Protein AF-A0A8J2Z0X7-F1 (afdb_monomer)

Mean predicted aligned error: 6.53 Å

Foldseek 3Di:
DDPQDCLHLVVLLVQLVVLQVQLVVPPDPVSNVVSLLSNLCSVLSNDPDQQDLVNLVVSCVVVVHDHDSVSSRSSNVNNNCVNVPD

Sequence (86 a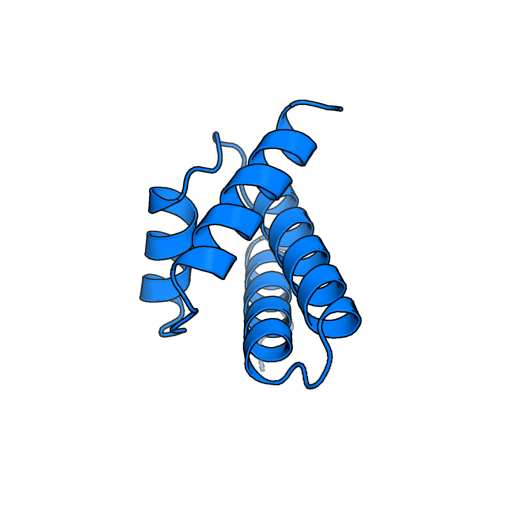a):
MAHAAPGSEVGKIAAYANAINAVNTARTVAERDQAITNAAAALAAASNKGISTTTVNAVNDRLGISVAPAAAIAIAGQASAIQTGR

Secondary structure (DSSP, 8-state):
-----TTSHHHHHHHHHHHHHHHHH--SHHHHHHHHHHHHHHHHHH-SS---HHHHHHHHHHHT----HHHHHHHHHHHHHHHHT-

Radius of gyration: 12.1 Å; Cα contacts (8 Å, |Δi|>4): 98; chains: 1; bounding box: 37×22×32 Å

Structure (mmCIF, N/CA/C/O backbone):
data_AF-A0A8J2Z0X7-F1
#
_entry.id   AF-A0A8J2Z0X7-F1
#
loop_
_atom_site.group_PDB
_atom_site.id
_atom_site.type_symbol
_atom_site.lab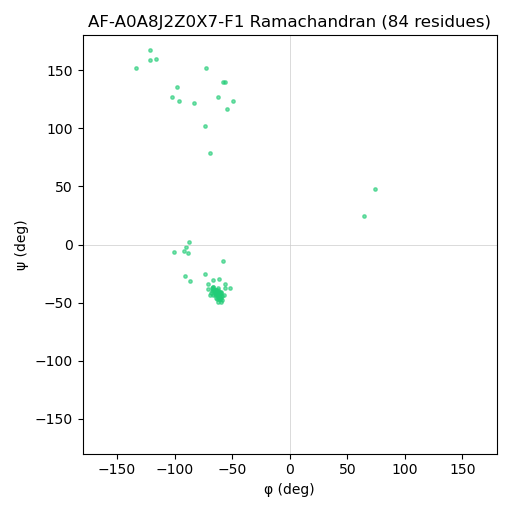el_atom_id
_atom_site.label_alt_id
_atom_site.label_comp_id
_atom_site.label_asym_id
_atom_site.label_entity_id
_atom_site.label_seq_id
_atom_site.pdbx_PDB_ins_code
_atom_site.Cartn_x
_atom_site.Cartn_y
_atom_site.Cartn_z
_atom_site.occupancy
_atom_site.B_iso_or_equiv
_atom_site.auth_seq_id
_atom_site.auth_comp_id
_atom_site.auth_asym_id
_atom_site.auth_atom_id
_atom_site.pdbx_PDB_model_num
ATOM 1 N N . MET A 1 1 ? -26.140 4.226 1.249 1.00 41.47 1 MET A N 1
ATOM 2 C CA . MET A 1 1 ? -24.769 4.237 0.699 1.00 41.47 1 MET A CA 1
ATOM 3 C C . MET A 1 1 ? -23.900 4.949 1.719 1.00 41.47 1 MET A C 1
ATOM 5 O O . MET A 1 1 ? -24.135 6.119 1.981 1.00 41.47 1 MET A O 1
ATOM 9 N N . ALA A 1 2 ? -23.051 4.212 2.434 1.00 43.50 2 ALA A N 1
ATOM 10 C CA . ALA A 1 2 ? -22.305 4.749 3.566 1.00 43.50 2 ALA A CA 1
ATOM 11 C C . ALA A 1 2 ? -21.193 5.670 3.052 1.00 43.50 2 ALA A C 1
ATOM 13 O O . ALA A 1 2 ? -20.164 5.206 2.569 1.00 43.50 2 ALA A O 1
ATOM 14 N N . HIS A 1 3 ? -21.424 6.978 3.140 1.00 42.59 3 HIS A N 1
ATOM 15 C CA . HIS A 1 3 ? -20.395 7.995 2.975 1.00 42.59 3 HIS A CA 1
ATOM 16 C C . HIS A 1 3 ? -19.456 7.896 4.182 1.00 42.59 3 HIS A C 1
ATOM 18 O O . HIS A 1 3 ? -19.605 8.633 5.154 1.00 42.59 3 HIS A O 1
ATOM 24 N N . ALA A 1 4 ? -18.542 6.920 4.173 1.00 41.75 4 ALA A N 1
ATOM 25 C CA . ALA A 1 4 ? -17.446 6.887 5.131 1.00 41.75 4 ALA A CA 1
ATOM 26 C C . ALA A 1 4 ? -16.730 8.234 5.014 1.00 41.75 4 ALA A C 1
ATOM 28 O O . ALA A 1 4 ? -16.256 8.585 3.932 1.00 41.75 4 ALA A O 1
ATOM 29 N N . ALA A 1 5 ? -16.745 9.029 6.086 1.00 46.47 5 ALA A N 1
ATOM 30 C CA . ALA A 1 5 ? -16.170 10.360 6.032 1.00 46.47 5 ALA A CA 1
ATOM 31 C C . ALA A 1 5 ? -14.698 10.239 5.595 1.00 46.47 5 ALA A C 1
ATOM 33 O O . ALA A 1 5 ? -14.008 9.325 6.058 1.00 46.47 5 ALA A O 1
ATOM 34 N N . PRO A 1 6 ? -14.193 11.135 4.729 1.00 51.25 6 PRO A N 1
ATOM 35 C CA . PRO A 1 6 ? -12.832 11.043 4.195 1.00 51.25 6 PRO A CA 1
ATOM 36 C C . PRO A 1 6 ? -11.732 11.034 5.276 1.00 51.25 6 PRO A C 1
ATOM 38 O O . PRO A 1 6 ? -10.603 10.652 4.988 1.00 51.25 6 PRO A O 1
ATOM 41 N N . GLY A 1 7 ? -12.056 11.400 6.525 1.00 53.56 7 GLY A N 1
ATOM 42 C CA . GLY A 1 7 ? -11.166 11.306 7.689 1.00 53.56 7 GLY A CA 1
ATOM 43 C C . GLY A 1 7 ? -11.391 10.109 8.627 1.00 53.56 7 GLY A C 1
ATOM 44 O O . GLY A 1 7 ? -10.605 9.926 9.556 1.00 53.56 7 GLY A O 1
ATOM 45 N N . SER A 1 8 ? -12.433 9.295 8.431 1.00 57.88 8 SER A N 1
ATOM 46 C CA . SER A 1 8 ? -12.702 8.115 9.266 1.00 57.88 8 SER A CA 1
ATOM 47 C C . SER A 1 8 ? -11.705 6.990 8.975 1.00 57.88 8 SER A C 1
ATOM 49 O O . SER A 1 8 ? -11.231 6.854 7.849 1.00 57.88 8 SER A O 1
ATOM 51 N N . GLU A 1 9 ? -11.430 6.126 9.956 1.00 64.44 9 GLU A N 1
ATOM 52 C CA . GLU A 1 9 ? -10.550 4.952 9.785 1.00 64.44 9 GLU A CA 1
ATOM 53 C C . GLU A 1 9 ? -10.952 4.090 8.576 1.00 64.44 9 GLU A C 1
ATOM 55 O O . GLU A 1 9 ? -10.096 3.648 7.813 1.00 64.44 9 GLU A O 1
ATOM 60 N N . VAL A 1 10 ? -12.257 3.954 8.322 1.00 69.81 10 VAL A N 1
ATOM 61 C CA . VAL A 1 10 ? -12.798 3.267 7.137 1.00 69.81 10 VAL A CA 1
ATOM 62 C C . VAL A 1 10 ? -12.416 3.974 5.828 1.00 69.81 10 VAL A C 1
ATOM 64 O O . VAL A 1 10 ? -12.074 3.310 4.855 1.00 69.81 10 VAL A O 1
ATOM 67 N N . GLY A 1 11 ? -12.415 5.311 5.798 1.00 69.69 11 GLY A N 1
ATOM 68 C CA . GLY A 1 11 ? -11.989 6.098 4.636 1.00 69.69 11 GLY A CA 1
ATOM 69 C C . GLY A 1 11 ? -10.492 5.957 4.349 1.00 69.69 11 GLY A C 1
ATOM 70 O O . GLY A 1 11 ? -10.093 5.840 3.192 1.00 69.69 11 GLY A O 1
ATOM 71 N N . LYS A 1 12 ? -9.664 5.866 5.397 1.00 72.44 12 LYS A N 1
ATOM 72 C CA . LYS A 1 12 ? -8.217 5.623 5.265 1.00 72.44 12 LYS A CA 1
ATOM 73 C C . LYS A 1 12 ? -7.915 4.216 4.739 1.00 72.44 12 LYS A C 1
ATOM 75 O O . LYS A 1 12 ? -7.060 4.054 3.872 1.00 72.44 12 LYS A O 1
ATOM 80 N N . ILE A 1 13 ? -8.656 3.207 5.202 1.00 77.50 13 ILE A N 1
ATOM 81 C CA . ILE A 1 13 ? -8.549 1.832 4.689 1.00 77.50 13 ILE A CA 1
ATOM 82 C C . ILE A 1 13 ? -9.060 1.744 3.240 1.00 77.50 13 ILE A C 1
ATOM 84 O O . ILE A 1 13 ? -8.453 1.063 2.417 1.00 77.50 13 ILE A O 1
ATOM 88 N N . ALA A 1 14 ? -10.123 2.472 2.888 1.00 80.12 14 ALA A N 1
ATOM 89 C CA . ALA A 1 14 ? -10.593 2.558 1.504 1.00 80.12 14 ALA A CA 1
ATOM 90 C C . ALA A 1 14 ? -9.560 3.236 0.582 1.00 80.12 14 ALA A C 1
ATOM 92 O O . ALA A 1 14 ? -9.342 2.782 -0.542 1.00 80.12 14 ALA A O 1
ATOM 93 N N . ALA A 1 15 ? -8.876 4.282 1.061 1.00 82.50 15 ALA A N 1
ATOM 94 C CA . ALA A 1 15 ? -7.769 4.908 0.340 1.00 82.50 15 ALA A CA 1
ATOM 95 C C . ALA A 1 15 ? -6.608 3.926 0.119 1.00 82.50 15 ALA A C 1
ATOM 97 O O . ALA A 1 15 ? -6.080 3.840 -0.990 1.00 82.50 15 ALA A O 1
ATOM 98 N N . TYR A 1 16 ? -6.269 3.130 1.138 1.00 83.81 16 TYR A N 1
ATOM 99 C CA . TYR A 1 16 ? -5.292 2.050 1.015 1.00 83.81 16 TYR A CA 1
ATOM 100 C C . TYR A 1 16 ? -5.709 1.012 -0.040 1.00 83.81 16 TYR A C 1
ATOM 102 O O . TYR A 1 16 ? -4.929 0.708 -0.938 1.00 83.81 16 TYR A O 1
ATOM 110 N N . ALA A 1 17 ? -6.952 0.524 0.004 1.00 84.06 17 ALA A N 1
ATOM 111 C CA . ALA A 1 17 ? -7.473 -0.440 -0.968 1.00 84.06 17 ALA A CA 1
ATOM 112 C C . ALA A 1 17 ? -7.382 0.079 -2.417 1.00 84.06 17 ALA A C 1
ATOM 114 O O . ALA A 1 17 ? -6.946 -0.639 -3.318 1.00 84.06 17 ALA A O 1
ATOM 115 N N . ASN A 1 18 ? -7.735 1.349 -2.638 1.00 84.88 18 ASN A N 1
ATOM 116 C CA . ASN A 1 18 ? -7.593 1.998 -3.943 1.00 84.88 18 ASN A CA 1
ATOM 117 C C . ASN A 1 18 ? -6.129 2.104 -4.384 1.00 84.88 18 ASN A C 1
ATOM 119 O O . ASN A 1 18 ? -5.824 1.857 -5.551 1.00 84.88 18 ASN A O 1
ATOM 123 N N . ALA A 1 19 ? -5.217 2.423 -3.463 1.00 85.56 19 ALA A N 1
ATOM 124 C CA . ALA A 1 19 ? -3.794 2.487 -3.763 1.00 85.56 19 ALA A CA 1
ATOM 125 C C . ALA A 1 19 ? -3.225 1.109 -4.143 1.00 85.56 19 ALA A C 1
ATOM 127 O O . ALA A 1 19 ? -2.493 1.016 -5.124 1.00 85.56 19 ALA A O 1
ATOM 128 N N . ILE A 1 20 ? -3.617 0.023 -3.464 1.00 86.12 20 ILE A N 1
ATOM 129 C CA . ILE A 1 20 ? -3.192 -1.339 -3.844 1.00 86.12 20 ILE A CA 1
ATOM 130 C C . ILE A 1 20 ? -3.746 -1.746 -5.212 1.00 86.12 20 ILE A C 1
ATOM 132 O O . ILE A 1 20 ? -3.027 -2.340 -6.015 1.00 86.12 20 ILE A O 1
ATOM 136 N N . ASN A 1 21 ? -4.993 -1.387 -5.524 1.00 86.38 21 ASN A N 1
ATOM 137 C CA . ASN A 1 21 ? -5.521 -1.596 -6.872 1.00 86.38 21 ASN A CA 1
ATOM 138 C C . ASN A 1 21 ? -4.683 -0.852 -7.919 1.00 86.38 21 ASN A C 1
ATOM 140 O O . ASN A 1 21 ? -4.326 -1.448 -8.933 1.00 86.38 21 ASN A O 1
ATOM 144 N N . ALA A 1 22 ? -4.274 0.389 -7.638 1.00 86.19 22 ALA A N 1
ATOM 145 C CA . ALA A 1 22 ? -3.371 1.135 -8.511 1.00 86.19 22 ALA A CA 1
ATOM 146 C C . ALA A 1 22 ? -1.995 0.458 -8.663 1.00 86.19 22 ALA A C 1
ATOM 148 O 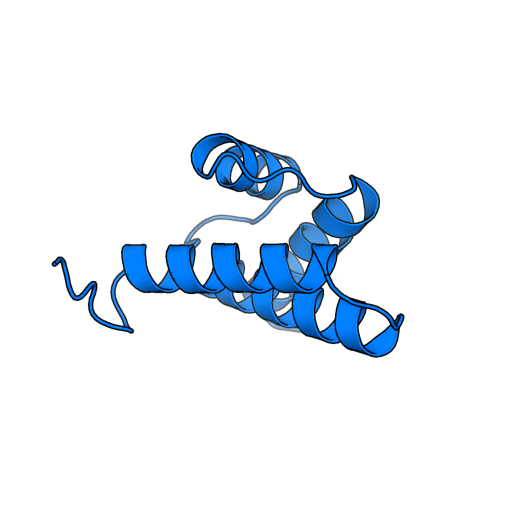O . ALA A 1 22 ? -1.472 0.423 -9.774 1.00 86.19 22 ALA A O 1
ATOM 149 N N . VAL A 1 23 ? -1.440 -0.152 -7.602 1.00 86.00 23 VAL A N 1
ATOM 150 C CA . VAL A 1 23 ? -0.201 -0.959 -7.678 1.00 86.00 23 VAL A CA 1
ATOM 151 C C . VAL A 1 23 ? -0.363 -2.117 -8.665 1.00 86.00 23 VAL A C 1
ATOM 153 O O . VAL A 1 23 ? 0.528 -2.358 -9.483 1.00 86.00 23 VAL A O 1
ATOM 156 N N . ASN A 1 24 ? -1.502 -2.811 -8.615 1.00 84.88 24 ASN A N 1
ATOM 157 C CA . ASN A 1 24 ? -1.795 -3.948 -9.488 1.00 84.88 24 ASN A CA 1
ATOM 158 C C . ASN A 1 24 ? -2.051 -3.529 -10.946 1.00 84.88 24 ASN A C 1
ATOM 160 O O . ASN A 1 24 ? -1.681 -4.259 -11.865 1.00 84.88 24 ASN A O 1
ATOM 164 N N . THR A 1 25 ? -2.647 -2.355 -11.177 1.00 87.06 25 THR A N 1
ATOM 165 C CA . THR A 1 25 ? -2.944 -1.845 -12.527 1.00 87.06 25 THR A CA 1
ATOM 166 C C . THR A 1 25 ? -1.840 -0.966 -13.123 1.00 87.06 25 THR A C 1
ATOM 168 O O . THR A 1 25 ? -1.949 -0.562 -14.282 1.00 87.06 25 THR A O 1
ATOM 171 N N . ALA A 1 26 ? -0.792 -0.646 -12.356 1.00 87.06 26 ALA A N 1
ATOM 172 C CA . ALA A 1 26 ? 0.305 0.214 -12.790 1.00 87.06 26 ALA A CA 1
ATOM 173 C C . ALA A 1 26 ? 1.068 -0.394 -13.975 1.00 87.06 26 ALA A C 1
ATOM 175 O O . ALA A 1 26 ? 1.556 -1.532 -13.908 1.00 87.06 26 ALA A O 1
ATOM 176 N N . ARG A 1 27 ? 1.203 0.400 -15.044 1.00 87.12 27 ARG A N 1
ATOM 177 C CA . ARG A 1 27 ? 1.847 0.001 -16.306 1.00 87.12 27 ARG A CA 1
ATOM 178 C C . ARG A 1 27 ? 3.335 0.322 -16.321 1.00 87.12 27 ARG A C 1
ATOM 180 O O . ARG A 1 27 ? 4.098 -0.358 -17.001 1.00 87.12 27 ARG A O 1
ATOM 187 N N . THR A 1 28 ? 3.745 1.331 -15.559 1.00 90.19 28 THR A N 1
ATOM 188 C CA . THR A 1 28 ? 5.140 1.752 -15.420 1.00 90.19 28 THR A CA 1
ATOM 189 C C . THR A 1 28 ? 5.650 1.561 -13.992 1.00 90.19 28 THR A C 1
ATOM 191 O O . THR A 1 28 ? 4.875 1.478 -13.037 1.00 90.19 28 THR A O 1
ATOM 194 N N . VAL A 1 29 ? 6.977 1.503 -13.840 1.00 86.06 29 VAL A N 1
ATOM 195 C CA . VAL A 1 29 ? 7.626 1.419 -12.520 1.00 86.06 29 VAL A CA 1
ATOM 196 C C . VAL A 1 29 ? 7.307 2.661 -11.685 1.00 86.06 29 VAL A C 1
ATOM 198 O O . VAL A 1 29 ? 6.913 2.523 -10.535 1.00 86.06 29 VAL A O 1
ATOM 201 N N . ALA A 1 30 ? 7.364 3.854 -12.286 1.00 87.00 30 ALA A N 1
ATOM 202 C CA . ALA A 1 30 ? 7.072 5.113 -11.601 1.00 87.00 30 ALA A CA 1
ATOM 203 C C . ALA A 1 30 ? 5.632 5.180 -11.058 1.00 87.00 30 ALA A C 1
ATOM 205 O O . ALA A 1 30 ? 5.424 5.578 -9.915 1.00 87.00 30 ALA A O 1
ATOM 206 N N . GLU A 1 31 ? 4.632 4.744 -11.834 1.00 87.25 31 GLU A N 1
ATOM 207 C CA . GLU A 1 31 ? 3.245 4.659 -11.350 1.00 87.25 31 GLU A CA 1
ATOM 208 C C . GLU A 1 31 ? 3.109 3.672 -10.190 1.00 87.25 31 GLU A C 1
ATOM 210 O O . GLU A 1 31 ? 2.370 3.924 -9.236 1.00 87.25 31 GLU A O 1
ATOM 215 N N . ARG A 1 32 ? 3.831 2.548 -10.263 1.00 86.25 32 ARG A N 1
ATOM 216 C CA . ARG A 1 32 ? 3.816 1.527 -9.218 1.00 86.25 32 ARG A CA 1
ATOM 217 C C . ARG A 1 32 ? 4.445 2.047 -7.926 1.00 86.25 32 ARG A C 1
ATOM 219 O O . ARG A 1 32 ? 3.854 1.850 -6.870 1.00 86.25 32 ARG A O 1
ATOM 226 N N . ASP A 1 33 ? 5.572 2.750 -8.010 1.00 87.25 33 ASP A N 1
ATOM 227 C CA . ASP A 1 33 ? 6.224 3.401 -6.865 1.00 87.25 33 ASP A CA 1
ATOM 228 C C . ASP A 1 33 ? 5.338 4.479 -6.231 1.00 87.25 33 ASP A C 1
ATOM 230 O O . ASP A 1 33 ? 5.200 4.540 -5.005 1.00 87.25 33 ASP A O 1
ATOM 234 N N . GLN A 1 34 ? 4.666 5.291 -7.053 1.00 87.75 34 GLN A N 1
ATOM 235 C CA . GLN A 1 34 ? 3.717 6.292 -6.567 1.00 87.75 34 GLN A CA 1
ATOM 236 C C . GLN A 1 34 ? 2.542 5.628 -5.829 1.00 87.75 34 GLN A C 1
ATOM 238 O O . GLN A 1 34 ? 2.141 6.070 -4.751 1.00 87.75 34 GLN A O 1
ATOM 243 N N . ALA A 1 35 ? 2.001 4.539 -6.384 1.00 87.75 35 ALA A N 1
ATOM 244 C CA . ALA A 1 35 ? 0.908 3.790 -5.774 1.00 87.75 35 ALA A CA 1
ATOM 245 C C . ALA A 1 35 ? 1.332 3.093 -4.468 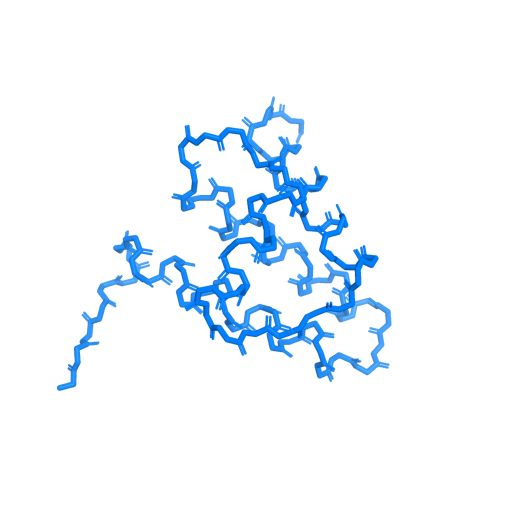1.00 87.75 35 ALA A C 1
ATOM 247 O O . ALA A 1 35 ? 0.578 3.127 -3.494 1.00 87.75 35 ALA A O 1
ATOM 248 N N . ILE A 1 36 ? 2.548 2.535 -4.411 1.00 87.12 36 ILE A N 1
ATOM 249 C CA . ILE A 1 36 ? 3.135 1.969 -3.186 1.00 87.12 36 ILE A CA 1
ATOM 250 C C . ILE A 1 36 ? 3.287 3.058 -2.118 1.00 87.12 36 ILE A C 1
ATOM 252 O O . ILE A 1 36 ? 2.853 2.852 -0.986 1.00 87.12 36 ILE A O 1
ATOM 256 N N . THR A 1 37 ? 3.783 4.239 -2.490 1.00 88.56 37 THR A N 1
ATOM 257 C CA . THR A 1 37 ? 3.937 5.382 -1.574 1.00 88.56 37 THR A CA 1
ATOM 258 C C . THR A 1 37 ? 2.590 5.843 -1.014 1.00 88.56 37 THR A C 1
ATOM 260 O O . THR A 1 37 ? 2.448 6.045 0.193 1.00 88.56 37 THR A O 1
ATOM 263 N N . ASN A 1 38 ? 1.563 5.936 -1.863 1.00 86.62 38 ASN A N 1
ATOM 264 C CA . ASN A 1 38 ? 0.209 6.288 -1.433 1.00 86.62 38 ASN A CA 1
ATOM 265 C C . ASN A 1 38 ? -0.395 5.225 -0.501 1.00 86.62 38 ASN A C 1
ATOM 267 O O . ASN A 1 38 ? -1.010 5.572 0.509 1.00 86.62 38 ASN A O 1
ATOM 271 N N . ALA A 1 39 ? -0.199 3.937 -0.808 1.00 86.75 39 ALA A N 1
ATOM 272 C CA . ALA A 1 39 ? -0.638 2.838 0.048 1.00 86.75 39 ALA A CA 1
ATOM 273 C C . ALA A 1 39 ? 0.074 2.893 1.407 1.00 86.75 39 ALA A C 1
ATOM 275 O O . ALA A 1 39 ? -0.570 2.813 2.451 1.00 86.75 39 ALA A O 1
ATOM 276 N N . ALA A 1 40 ? 1.388 3.108 1.407 1.00 87.06 40 ALA A N 1
ATOM 277 C CA . ALA A 1 40 ? 2.183 3.233 2.617 1.00 87.06 40 ALA A CA 1
ATOM 278 C C . ALA A 1 40 ? 1.728 4.411 3.492 1.00 87.06 40 ALA A C 1
ATOM 280 O O . ALA A 1 40 ? 1.534 4.233 4.694 1.00 87.06 40 ALA A O 1
ATOM 281 N N . ALA A 1 41 ? 1.483 5.584 2.901 1.00 86.56 41 ALA A N 1
ATOM 282 C CA . ALA A 1 41 ? 0.992 6.762 3.615 1.00 86.56 41 ALA A CA 1
ATOM 283 C C . ALA A 1 41 ? -0.414 6.550 4.198 1.00 86.56 41 ALA A C 1
ATOM 285 O O . ALA A 1 41 ? -0.666 6.900 5.352 1.00 86.56 41 ALA A O 1
ATOM 286 N N . ALA A 1 42 ? -1.321 5.928 3.437 1.00 84.62 42 ALA A N 1
ATOM 287 C CA . ALA A 1 42 ? -2.660 5.597 3.916 1.00 84.62 42 ALA A CA 1
ATOM 288 C C . ALA A 1 42 ? -2.613 4.594 5.078 1.00 84.62 42 ALA A C 1
ATOM 290 O O . ALA A 1 42 ? -3.308 4.778 6.079 1.00 84.62 42 ALA A O 1
ATOM 291 N N . LEU A 1 43 ? -1.757 3.570 4.981 1.00 83.44 43 LEU A N 1
ATOM 292 C CA . LEU A 1 43 ? -1.586 2.580 6.039 1.00 83.44 43 LEU A CA 1
ATOM 293 C C . LEU A 1 43 ? -0.933 3.194 7.285 1.00 83.44 43 LEU A C 1
ATOM 295 O O . LEU A 1 43 ? -1.391 2.929 8.393 1.00 83.44 43 LEU A O 1
ATOM 299 N N . ALA A 1 44 ? 0.076 4.053 7.114 1.00 84.50 44 ALA A N 1
ATOM 300 C CA . ALA A 1 44 ? 0.713 4.814 8.192 1.00 84.50 44 ALA A CA 1
ATOM 301 C C . ALA A 1 44 ? -0.277 5.741 8.908 1.00 84.50 44 ALA A C 1
ATOM 303 O O . ALA A 1 44 ? -0.280 5.800 10.133 1.00 84.50 44 ALA A O 1
ATOM 304 N N . ALA A 1 45 ? -1.163 6.407 8.163 1.00 80.50 45 ALA A N 1
ATOM 305 C CA . ALA A 1 45 ? -2.199 7.269 8.727 1.00 80.50 45 ALA A CA 1
ATOM 306 C C . ALA A 1 45 ? -3.355 6.494 9.387 1.00 80.50 45 ALA A C 1
ATOM 308 O O . ALA A 1 45 ? -4.075 7.057 10.222 1.00 80.50 45 ALA A O 1
ATOM 309 N N . ALA A 1 46 ? -3.592 5.246 8.970 1.00 77.62 46 ALA A N 1
ATOM 310 C CA . ALA A 1 46 ? -4.615 4.364 9.528 1.00 77.62 46 ALA A CA 1
ATOM 311 C C . ALA A 1 46 ? -4.113 3.566 10.741 1.00 77.62 46 ALA A C 1
ATOM 313 O O . ALA A 1 46 ? -4.898 3.244 11.628 1.00 77.62 46 ALA A O 1
ATOM 314 N N . SER A 1 47 ? -2.823 3.231 10.787 1.00 77.75 47 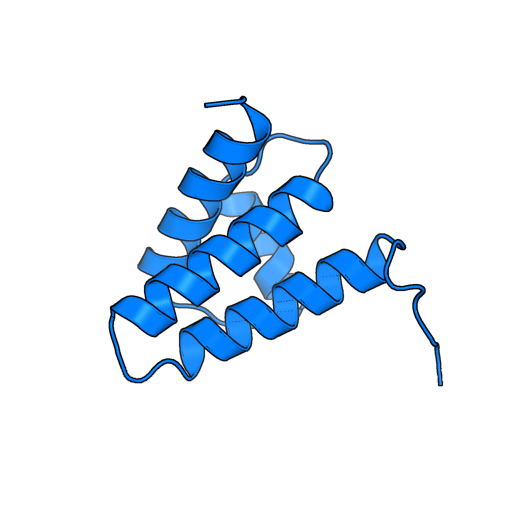SER A N 1
ATOM 315 C CA . SER A 1 47 ? -2.244 2.394 11.833 1.00 77.75 47 SER A CA 1
ATOM 316 C C . SER A 1 47 ? -1.612 3.241 12.936 1.00 77.75 47 SER A C 1
ATOM 318 O O . SER A 1 47 ? -0.668 3.986 12.701 1.00 77.75 47 SER A O 1
ATOM 320 N N . ASN A 1 48 ? -2.061 3.039 14.176 1.00 70.69 48 ASN A N 1
ATOM 321 C CA . ASN A 1 48 ? -1.403 3.570 15.379 1.00 70.69 48 ASN A CA 1
ATOM 322 C C . ASN A 1 48 ? -0.306 2.640 15.934 1.00 70.69 48 ASN A C 1
ATOM 324 O O . ASN A 1 48 ? 0.271 2.914 16.985 1.00 70.69 48 ASN A O 1
ATOM 328 N N . LYS A 1 49 ? -0.041 1.506 15.274 1.00 70.38 49 LYS A N 1
ATOM 329 C CA . LYS A 1 49 ? 0.993 0.536 15.665 1.00 70.38 49 LYS A CA 1
ATOM 330 C C . LYS A 1 49 ? 1.997 0.338 14.540 1.00 70.38 49 LYS A C 1
ATOM 332 O O . LYS A 1 49 ? 1.668 0.587 13.378 1.00 70.38 49 LYS A O 1
ATOM 337 N N . GLY A 1 50 ? 3.183 -0.151 14.907 1.00 75.81 50 GLY A N 1
ATOM 338 C CA . GLY A 1 50 ? 4.262 -0.443 13.970 1.00 75.81 50 GLY A CA 1
ATOM 339 C C . GLY A 1 50 ? 3.774 -1.278 12.789 1.00 75.81 50 GLY A C 1
ATOM 340 O O . GLY A 1 50 ? 3.177 -2.348 12.960 1.00 75.81 50 GLY A O 1
ATOM 341 N N . ILE A 1 51 ? 3.993 -0.753 11.589 1.00 83.94 51 ILE A N 1
ATOM 342 C CA . ILE A 1 51 ? 3.618 -1.424 10.353 1.00 83.94 51 ILE A CA 1
ATOM 343 C C . ILE A 1 51 ? 4.714 -2.413 9.977 1.00 83.94 51 ILE A C 1
ATOM 345 O O . ILE A 1 51 ? 5.871 -2.056 9.788 1.00 83.94 51 ILE A O 1
ATOM 349 N N . SER A 1 52 ? 4.322 -3.677 9.858 1.00 84.88 52 SER A N 1
ATOM 350 C CA . SER A 1 52 ? 5.17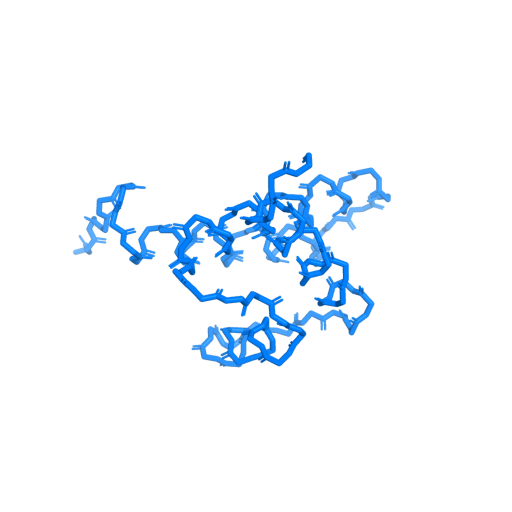4 -4.764 9.387 1.00 84.88 52 SER A CA 1
ATOM 351 C C . SER A 1 52 ? 4.557 -5.406 8.150 1.00 84.88 52 SER A C 1
ATOM 353 O O . SER A 1 52 ? 3.372 -5.215 7.863 1.00 84.88 52 SER A O 1
ATOM 355 N N . THR A 1 53 ? 5.328 -6.228 7.444 1.00 84.44 53 THR A N 1
ATOM 356 C CA . THR A 1 53 ? 4.827 -7.015 6.309 1.00 84.44 53 THR A CA 1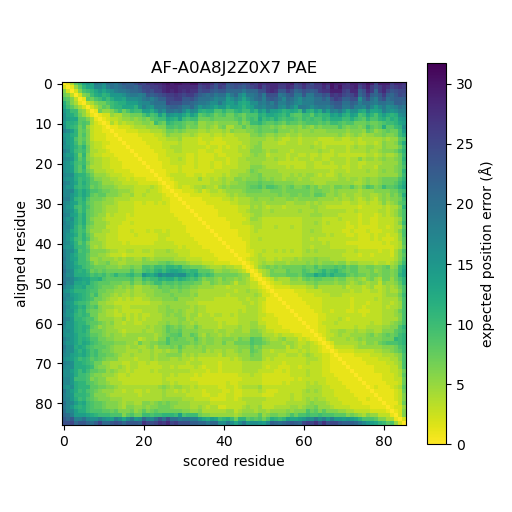
ATOM 357 C C . THR A 1 53 ? 3.641 -7.895 6.714 1.00 84.44 53 THR A C 1
ATOM 359 O O . THR A 1 53 ? 2.697 -8.053 5.947 1.00 84.44 53 THR A O 1
ATOM 362 N N . THR A 1 54 ? 3.632 -8.400 7.952 1.00 83.88 54 THR A N 1
ATOM 363 C CA . THR A 1 54 ? 2.500 -9.142 8.527 1.00 83.88 54 THR A CA 1
ATOM 364 C C . THR A 1 54 ? 1.252 -8.270 8.647 1.00 83.88 54 THR A C 1
ATOM 366 O O . THR A 1 54 ? 0.160 -8.723 8.319 1.00 83.88 54 THR A O 1
ATOM 369 N N . THR A 1 55 ? 1.401 -7.007 9.063 1.00 83.44 55 THR A N 1
ATOM 370 C CA . THR A 1 55 ? 0.294 -6.039 9.130 1.00 83.44 55 THR A CA 1
ATOM 371 C C . THR A 1 55 ? -0.280 -5.770 7.741 1.00 83.44 55 THR A C 1
ATOM 373 O O . THR A 1 55 ? -1.493 -5.828 7.561 1.00 83.44 55 THR A O 1
ATOM 376 N N . VAL A 1 56 ? 0.588 -5.529 6.753 1.00 84.94 56 VAL A N 1
ATOM 377 C CA . VAL A 1 56 ? 0.197 -5.310 5.352 1.00 84.94 56 VAL A CA 1
ATOM 378 C C . VAL A 1 56 ? -0.562 -6.518 4.806 1.00 84.94 56 VAL A C 1
ATOM 380 O O . VAL A 1 56 ? -1.656 -6.363 4.272 1.00 84.94 56 VAL A O 1
ATOM 383 N N . ASN A 1 57 ? -0.037 -7.728 5.013 1.00 85.25 57 ASN A N 1
ATOM 384 C CA . ASN A 1 57 ? -0.688 -8.960 4.571 1.00 85.25 57 ASN A CA 1
ATOM 385 C C . ASN A 1 57 ? -2.032 -9.191 5.269 1.00 85.25 57 ASN A C 1
ATOM 387 O O . ASN A 1 57 ? -2.992 -9.559 4.605 1.00 85.25 57 ASN A O 1
ATOM 391 N N . ALA A 1 58 ? -2.138 -8.921 6.571 1.00 83.88 58 ALA A N 1
ATOM 392 C CA . ALA A 1 58 ? -3.397 -9.056 7.302 1.00 83.88 58 ALA A CA 1
ATOM 393 C C . ALA A 1 58 ? -4.460 -8.045 6.839 1.00 83.88 58 ALA A C 1
ATOM 395 O O . ALA A 1 58 ? -5.645 -8.370 6.792 1.00 83.88 58 ALA A O 1
ATOM 396 N N . VAL A 1 59 ? -4.060 -6.815 6.499 1.00 83.12 59 VAL A N 1
ATOM 397 C CA . VAL A 1 59 ? -4.977 -5.812 5.937 1.00 83.12 59 VAL A CA 1
ATOM 398 C C . VAL A 1 59 ? -5.406 -6.216 4.528 1.00 83.12 59 VAL A C 1
ATOM 400 O O . VAL A 1 59 ? -6.591 -6.159 4.221 1.00 83.12 59 VAL A O 1
ATOM 403 N N . ASN A 1 60 ? -4.471 -6.682 3.702 1.00 84.88 60 ASN A N 1
ATOM 404 C CA . ASN A 1 60 ? -4.753 -7.187 2.359 1.00 84.88 60 ASN A CA 1
ATOM 405 C C . ASN A 1 60 ? -5.721 -8.377 2.382 1.00 84.88 60 ASN A C 1
ATOM 407 O O . ASN A 1 60 ? -6.712 -8.362 1.656 1.00 84.88 60 ASN A O 1
ATOM 411 N N . ASP A 1 61 ? -5.490 -9.345 3.271 1.00 85.31 61 ASP A N 1
ATOM 412 C CA . ASP A 1 61 ? -6.352 -10.513 3.475 1.00 85.31 61 ASP A CA 1
ATOM 413 C C . ASP A 1 61 ? -7.771 -10.104 3.900 1.00 85.31 61 ASP A C 1
ATOM 415 O O . ASP A 1 61 ? -8.751 -10.495 3.268 1.00 85.31 61 ASP A O 1
ATOM 419 N N . ARG A 1 62 ? -7.891 -9.194 4.877 1.00 83.00 62 ARG A N 1
ATOM 420 C CA . ARG A 1 62 ? -9.188 -8.641 5.310 1.00 83.00 62 ARG A CA 1
ATOM 421 C C . ARG A 1 62 ? -9.930 -7.883 4.214 1.00 83.00 62 ARG A C 1
ATOM 423 O O . ARG A 1 62 ? -11.156 -7.814 4.252 1.00 83.00 62 ARG A O 1
ATOM 430 N N . LEU A 1 63 ? -9.201 -7.285 3.277 1.00 79.56 63 LEU A N 1
ATOM 431 C CA . LEU A 1 63 ? -9.768 -6.578 2.132 1.00 79.56 63 LEU A CA 1
ATOM 432 C C . LEU A 1 63 ? -10.019 -7.500 0.930 1.00 79.56 63 LEU A C 1
ATOM 434 O O . LEU A 1 63 ? -10.606 -7.052 -0.052 1.00 79.56 63 LEU A O 1
ATOM 438 N N . GLY A 1 64 ? -9.582 -8.763 0.986 1.00 83.12 64 GLY A N 1
ATOM 439 C CA . GLY A 1 64 ? -9.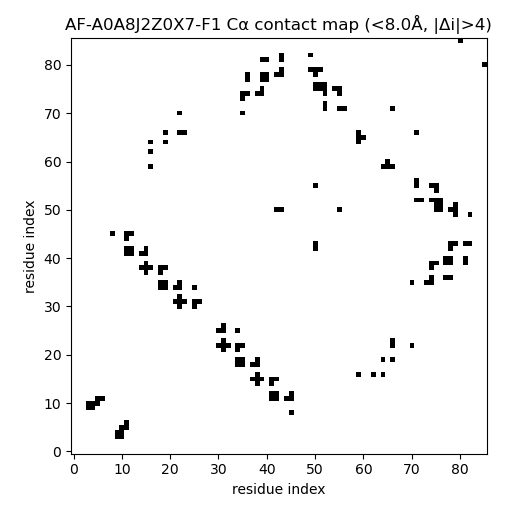631 -9.688 -0.146 1.00 83.12 64 GLY A CA 1
ATOM 440 C C . GLY A 1 64 ? -8.754 -9.249 -1.323 1.00 83.12 64 GLY A C 1
ATOM 441 O O . GLY A 1 64 ? -9.034 -9.606 -2.466 1.00 83.12 64 GLY A O 1
ATOM 442 N N . ILE A 1 65 ? -7.719 -8.442 -1.068 1.00 82.44 65 ILE A N 1
ATOM 443 C CA . ILE A 1 65 ? -6.830 -7.906 -2.099 1.00 82.44 65 ILE A CA 1
ATOM 444 C C . ILE A 1 65 ? -5.536 -8.707 -2.092 1.00 82.44 65 ILE A C 1
ATOM 446 O O . ILE A 1 65 ? -4.866 -8.817 -1.069 1.00 82.44 65 ILE A O 1
ATOM 450 N N . SER A 1 66 ? -5.142 -9.216 -3.255 1.00 81.06 66 SER A N 1
ATOM 451 C CA . SER A 1 66 ? -3.836 -9.842 -3.428 1.00 81.06 66 SER A CA 1
ATOM 452 C C . SER A 1 66 ? -2.860 -8.846 -4.049 1.00 81.06 66 SER A C 1
ATOM 454 O O . SER A 1 66 ? -3.190 -8.142 -5.004 1.00 81.06 66 SER A O 1
ATOM 456 N N . VAL A 1 67 ? -1.646 -8.790 -3.512 1.00 83.38 67 VAL A N 1
ATOM 457 C CA . VAL A 1 67 ? -0.557 -7.949 -4.019 1.00 83.38 67 VAL A CA 1
ATOM 458 C C . VAL A 1 67 ? 0.718 -8.781 -4.084 1.00 83.38 67 VAL A C 1
ATOM 460 O O . VAL A 1 67 ? 0.893 -9.729 -3.317 1.00 83.38 67 VAL A O 1
ATOM 463 N N . ALA A 1 68 ? 1.622 -8.445 -5.003 1.00 84.75 68 ALA A N 1
ATOM 464 C CA . ALA A 1 68 ? 2.912 -9.117 -5.085 1.00 84.75 68 ALA A CA 1
ATOM 465 C C . ALA A 1 68 ? 3.687 -8.997 -3.750 1.00 84.75 68 ALA A C 1
ATOM 467 O O . ALA A 1 68 ? 3.724 -7.905 -3.171 1.00 84.75 68 ALA A O 1
ATOM 468 N N . PRO A 1 69 ? 4.381 -10.060 -3.292 1.00 80.88 69 PRO A N 1
ATOM 469 C CA . PRO A 1 69 ? 5.115 -10.039 -2.025 1.00 80.88 69 PRO A CA 1
ATOM 470 C C . PRO A 1 69 ? 6.139 -8.898 -1.950 1.00 80.88 69 PRO A C 1
ATOM 472 O O . PRO A 1 69 ? 6.281 -8.257 -0.913 1.00 80.88 69 PRO A O 1
ATOM 475 N N . ALA A 1 70 ? 6.807 -8.591 -3.067 1.00 84.75 70 ALA A N 1
ATOM 476 C CA . ALA A 1 70 ? 7.760 -7.485 -3.158 1.00 84.75 70 ALA A CA 1
ATOM 477 C C . ALA A 1 70 ? 7.111 -6.116 -2.881 1.00 84.75 70 ALA A C 1
ATOM 479 O O . ALA A 1 70 ? 7.681 -5.294 -2.169 1.00 84.75 70 ALA A O 1
ATOM 480 N N . ALA A 1 71 ? 5.897 -5.887 -3.390 1.00 85.00 71 ALA A N 1
ATOM 481 C CA . ALA A 1 71 ? 5.162 -4.655 -3.131 1.00 85.00 71 ALA A CA 1
ATOM 482 C C . ALA A 1 71 ? 4.668 -4.594 -1.678 1.00 85.00 71 ALA A C 1
ATOM 484 O O . ALA A 1 71 ? 4.781 -3.544 -1.057 1.00 85.00 71 ALA A O 1
ATOM 485 N N . ALA A 1 72 ? 4.218 -5.711 -1.091 1.00 85.75 72 ALA A N 1
ATOM 486 C CA . ALA A 1 72 ? 3.856 -5.753 0.330 1.00 85.75 72 ALA A CA 1
ATOM 487 C C . ALA A 1 72 ? 5.038 -5.391 1.250 1.00 85.75 72 ALA A C 1
ATOM 489 O O . ALA A 1 72 ? 4.865 -4.646 2.216 1.00 85.75 72 ALA A O 1
ATOM 490 N N . ILE A 1 73 ? 6.245 -5.874 0.929 1.00 88.31 73 ILE A N 1
ATOM 491 C CA . ILE A 1 73 ? 7.481 -5.526 1.645 1.00 88.31 73 ILE A CA 1
ATOM 492 C C . 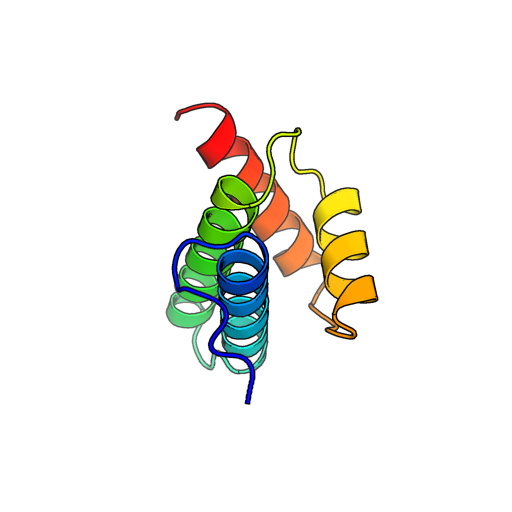ILE A 1 73 ? 7.800 -4.034 1.485 1.00 88.31 73 ILE A C 1
ATOM 494 O O . ILE A 1 73 ? 8.087 -3.369 2.479 1.00 88.31 73 ILE A O 1
ATOM 498 N N . ALA A 1 74 ? 7.715 -3.497 0.264 1.00 88.06 74 ALA A N 1
ATOM 499 C CA . ALA A 1 74 ? 7.978 -2.083 -0.003 1.00 88.06 74 ALA A CA 1
ATOM 500 C C . ALA A 1 74 ? 6.999 -1.160 0.743 1.00 88.06 74 ALA A C 1
ATOM 502 O O . ALA A 1 74 ? 7.426 -0.210 1.398 1.00 88.06 74 ALA A O 1
ATOM 503 N N . ILE A 1 75 ? 5.704 -1.493 0.725 1.00 88.19 75 ILE A N 1
ATOM 504 C CA . ILE A 1 75 ? 4.654 -0.768 1.451 1.00 88.19 75 ILE A CA 1
ATOM 505 C C . ILE A 1 75 ? 4.925 -0.806 2.954 1.00 88.19 75 ILE A C 1
ATOM 507 O O . ILE A 1 75 ? 4.867 0.232 3.605 1.00 88.19 75 ILE A O 1
ATOM 511 N N . ALA A 1 76 ? 5.248 -1.978 3.512 1.00 87.62 76 ALA A N 1
ATOM 512 C CA . ALA A 1 76 ? 5.551 -2.105 4.935 1.00 87.62 76 ALA A CA 1
ATOM 513 C C . ALA A 1 76 ? 6.775 -1.269 5.337 1.00 87.62 76 ALA A C 1
ATOM 515 O O . ALA A 1 76 ? 6.728 -0.547 6.333 1.00 87.62 76 ALA A O 1
ATOM 516 N N . GLY A 1 77 ? 7.848 -1.334 4.543 1.00 87.44 77 GLY A N 1
ATOM 517 C CA . GLY A 1 77 ? 9.076 -0.578 4.778 1.00 87.44 77 GLY A CA 1
ATOM 518 C C . GLY A 1 77 ? 8.849 0.933 4.735 1.00 87.44 77 GLY A C 1
ATOM 519 O O . GLY A 1 77 ? 9.229 1.635 5.672 1.00 87.44 77 GLY A O 1
ATOM 520 N N . GLN A 1 78 ? 8.175 1.432 3.694 1.00 87.31 78 GLN A N 1
ATOM 521 C CA . GLN A 1 78 ? 7.846 2.855 3.577 1.00 87.31 78 GLN A CA 1
ATOM 522 C C . GLN A 1 78 ? 6.880 3.316 4.667 1.00 87.31 78 GLN A C 1
ATOM 524 O O . GLN A 1 78 ? 7.091 4.364 5.265 1.00 87.31 78 GLN A O 1
ATOM 529 N N . ALA A 1 79 ? 5.839 2.544 4.968 1.00 87.50 79 ALA A N 1
ATOM 530 C CA . ALA A 1 79 ? 4.854 2.939 5.965 1.00 87.50 79 ALA A CA 1
ATOM 531 C C . ALA A 1 79 ? 5.467 2.986 7.371 1.00 87.50 79 ALA A C 1
ATOM 533 O O . ALA A 1 79 ? 5.194 3.911 8.136 1.00 87.50 79 ALA A O 1
ATOM 534 N N . SER A 1 80 ? 6.358 2.039 7.686 1.00 85.69 80 SER A N 1
ATOM 535 C CA . SER A 1 80 ? 7.156 2.087 8.911 1.00 85.69 80 SER A CA 1
ATOM 536 C C . SER A 1 80 ? 8.081 3.307 8.936 1.00 85.69 80 SER A C 1
ATOM 538 O O . SER A 1 80 ? 8.198 3.941 9.984 1.00 85.69 80 SER A O 1
ATOM 540 N N . ALA A 1 81 ? 8.722 3.660 7.815 1.00 84.94 81 ALA A N 1
ATOM 541 C CA . ALA A 1 81 ? 9.567 4.854 7.717 1.00 84.94 81 ALA A CA 1
ATOM 542 C C . ALA A 1 81 ? 8.764 6.150 7.947 1.00 84.94 81 ALA A C 1
ATOM 544 O O . ALA A 1 81 ? 9.190 7.001 8.725 1.00 84.94 81 ALA A O 1
ATOM 545 N N . ILE A 1 82 ? 7.563 6.250 7.365 1.00 84.12 82 ILE A N 1
ATOM 546 C CA . ILE A 1 82 ? 6.638 7.378 7.564 1.00 84.12 82 ILE A CA 1
ATOM 547 C C . ILE A 1 82 ? 6.226 7.488 9.040 1.00 84.12 82 ILE A C 1
ATOM 549 O O . ILE A 1 82 ? 6.226 8.582 9.598 1.00 84.12 82 ILE A O 1
ATOM 553 N N . GLN A 1 83 ? 5.920 6.366 9.703 1.00 78.06 83 GLN A N 1
ATOM 554 C CA . GLN A 1 83 ? 5.574 6.355 11.132 1.00 78.06 83 GLN A CA 1
ATOM 555 C C . GLN A 1 83 ? 6.744 6.731 12.053 1.00 78.06 83 GLN A C 1
ATOM 557 O O . GLN A 1 83 ? 6.520 7.275 13.132 1.00 78.06 83 GLN A O 1
ATOM 562 N N . THR A 1 84 ? 7.981 6.421 11.657 1.00 77.12 84 THR A N 1
ATOM 563 C CA . THR A 1 84 ? 9.186 6.696 12.458 1.00 77.12 84 THR A CA 1
ATOM 564 C C . THR A 1 84 ? 9.815 8.065 12.182 1.00 77.12 84 THR A C 1
ATOM 566 O O . THR A 1 84 ? 10.752 8.436 12.885 1.00 77.12 84 THR A O 1
ATOM 569 N N . GLY A 1 85 ? 9.271 8.849 11.244 1.00 62.44 85 GLY A N 1
ATOM 570 C CA . GLY A 1 85 ? 9.617 10.262 11.065 1.00 62.44 85 GLY A CA 1
ATOM 571 C C . GLY A 1 85 ? 10.989 10.512 10.434 1.00 62.44 85 GLY A C 1
ATOM 572 O O . GLY A 1 85 ? 11.749 11.331 10.951 1.00 62.44 85 GLY A O 1
ATOM 573 N N . ARG A 1 86 ? 11.309 9.823 9.333 1.00 46.34 86 ARG A N 1
ATOM 574 C CA . ARG A 1 86 ? 12.395 10.247 8.430 1.00 46.34 86 ARG A CA 1
ATOM 575 C C . ARG A 1 86 ? 11.864 10.986 7.216 1.00 46.34 86 ARG A C 1
ATOM 577 O O . ARG A 1 86 ? 10.817 10.555 6.688 1.00 46.34 86 ARG A O 1
#

Solvent-accessible surface area (backbone atoms only — not comparable to full-atom values): 4627 Å² total; per-residue (Å²): 132,86,79,59,48,82,85,37,66,67,25,26,50,50,52,22,54,53,18,52,52,39,38,73,68,38,88,46,70,68,52,24,52,52,19,36,52,50,22,10,51,25,45,35,75,55,42,96,59,90,49,35,48,68,53,45,50,53,52,27,58,77,68,73,50,86,74,59,69,70,56,41,45,50,23,16,53,50,14,32,40,59,70,69,70,115

Organism: NCBI:txid1867774

pLDDT: mean 79.38, std 12.32, range [41.47, 90.19]